Protein AF-G4NCL7-F1 (afdb_monomer_lite)

Secondary structure (DSSP, 8-state):
--HHHHHHHHHHHHS-HHHHHHHHHHTSSTT-HHHHHHHHHHHHHHHHHHHHHHHHHHHHHHHHHHHHH-HHHHHHHHHHHHHHHHHHHHHHHHHHHHHHHHHHHHHHHHHHHHHHHHHHHHH-HHHHHHHHHHHHHHHHHHHHHHHHHHHHHHHHHHHHHHHHHHHHHHHHHHHHT-

Foldseek 3Di:
DCVVVVVVVVVVVVDDPVVVCVCVVQVPPPDDVVVVVVVVVVVVVVVVCVVCVVVVVVVVVVLVVCCVVPVVVSVVVVVVVVVVVVVVVVVVVVVVVVVVVVVVVVVVVVVVVVVLVVVCVPPNDPVSVVVCVVVVVVVVVVVVVVVVVVVVVVVVVVVVVVVVVVVVVVVVVVVVVD

Organism: Pyricularia oryzae (strain 70-15 / ATCC MYA-4617 / FGSC 8958) (NCBI:txid242507)

Sequence (178 aa):
MDSGDDILDYLASLLPADYRNFILRHILQSNTPVQIAKRKFVYHARRTFDVMYPFVQPLVSRFLGALYDSPDVVVIIFTLTVLYLAFQVLNWMRRVVMFWTRMVVRATILAFIVSLLSMAYQRGLEQSMRDVFVVGGKLSGYVAWAKDIWLREYGNYQAAAANGEAQRGAYANARSHR

pLDDT: mean 72.87, std 13.01, range [46.28, 96.25]

Structure (mmCIF, N/CA/C/O backbone):
data_AF-G4NCL7-F1
#
_entry.id   AF-G4NCL7-F1
#
loop_
_atom_site.group_PDB
_atom_site.id
_atom_site.type_symbol
_atom_site.label_atom_id
_atom_site.label_alt_id
_atom_site.label_comp_id
_atom_site.label_asym_id
_atom_site.label_entity_id
_atom_site.label_seq_id
_atom_site.pdbx_PDB_ins_code
_atom_site.Cartn_x
_atom_site.Cartn_y
_atom_site.Cartn_z
_atom_site.occupancy
_atom_site.B_iso_or_equiv
_atom_site.auth_seq_id
_atom_site.auth_comp_id
_atom_site.auth_asym_id
_atom_site.auth_atom_id
_atom_site.pdbx_PDB_model_num
ATOM 1 N N . MET A 1 1 ? -11.638 -35.510 -19.980 1.00 46.28 1 MET A N 1
ATOM 2 C CA . MET A 1 1 ? -10.871 -34.798 -18.937 1.00 46.28 1 MET A CA 1
ATOM 3 C C . MET A 1 1 ? -11.790 -33.709 -18.440 1.00 46.28 1 MET A C 1
ATOM 5 O O . MET A 1 1 ? -11.967 -32.706 -19.115 1.00 46.28 1 MET A O 1
ATOM 9 N N . ASP A 1 2 ? -12.476 -34.049 -17.357 1.00 54.31 2 ASP A N 1
ATOM 10 C CA . ASP A 1 2 ? -13.805 -33.584 -16.945 1.00 54.31 2 ASP A CA 1
ATOM 11 C C . ASP A 1 2 ? -13.717 -32.753 -15.653 1.00 54.31 2 ASP A C 1
ATOM 13 O O . ASP A 1 2 ? -14.565 -32.775 -14.778 1.00 54.31 2 ASP A O 1
ATOM 17 N N . SER A 1 3 ? -12.600 -32.046 -15.474 1.00 58.47 3 SER A N 1
ATOM 18 C CA . SER A 1 3 ? -12.269 -31.440 -14.181 1.00 58.47 3 SER A CA 1
ATOM 19 C C . SER A 1 3 ? -13.107 -30.201 -13.857 1.00 58.47 3 SER A C 1
ATOM 21 O O . SER A 1 3 ? -13.059 -29.720 -12.733 1.00 58.47 3 SER A O 1
ATOM 23 N N . GLY A 1 4 ? -13.829 -29.644 -14.834 1.00 57.34 4 GLY A N 1
ATOM 24 C CA . GLY A 1 4 ? -14.716 -28.499 -14.623 1.00 57.34 4 GLY A CA 1
ATOM 25 C C . GLY A 1 4 ? -16.042 -28.904 -13.986 1.00 57.34 4 GLY A C 1
ATOM 26 O O . GLY A 1 4 ? -16.489 -28.236 -13.056 1.00 57.34 4 GLY A O 1
ATOM 27 N N . ASP A 1 5 ? -16.616 -30.013 -14.444 1.00 65.06 5 ASP A N 1
ATOM 28 C CA . ASP A 1 5 ? -17.938 -30.476 -14.027 1.00 65.06 5 ASP A CA 1
ATOM 29 C C . ASP A 1 5 ? -17.858 -31.167 -12.655 1.00 65.06 5 ASP A C 1
ATOM 31 O O . ASP A 1 5 ? -18.676 -30.883 -11.779 1.00 65.06 5 ASP A O 1
ATOM 35 N N . ASP A 1 6 ? -16.767 -31.899 -12.390 1.00 67.31 6 ASP A N 1
ATOM 36 C CA . ASP A 1 6 ? -16.464 -32.478 -11.074 1.00 67.31 6 ASP A CA 1
ATOM 37 C C . ASP A 1 6 ? -16.403 -31.409 -9.965 1.00 67.31 6 ASP A C 1
ATOM 39 O O . ASP A 1 6 ? -16.982 -31.562 -8.889 1.00 67.31 6 ASP A O 1
ATOM 43 N N . ILE A 1 7 ? -15.719 -30.281 -10.212 1.00 61.81 7 ILE A N 1
ATOM 44 C CA . ILE A 1 7 ? -15.589 -29.191 -9.226 1.00 61.81 7 ILE A CA 1
ATOM 45 C C . ILE A 1 7 ? -16.949 -28.537 -8.964 1.00 61.81 7 ILE A C 1
ATOM 47 O O . ILE A 1 7 ? -17.236 -28.146 -7.831 1.00 61.81 7 ILE A O 1
ATOM 51 N N . LEU A 1 8 ? -17.793 -28.420 -9.989 1.00 59.72 8 LEU A N 1
ATOM 52 C CA . LEU A 1 8 ? -19.139 -27.874 -9.852 1.00 59.72 8 LEU A CA 1
ATOM 53 C C . LEU A 1 8 ? -20.039 -28.804 -9.032 1.00 59.72 8 LEU A C 1
ATOM 55 O O . LEU A 1 8 ? -20.784 -28.299 -8.192 1.00 59.72 8 LEU A O 1
ATOM 59 N N . ASP A 1 9 ? -19.904 -30.121 -9.186 1.00 69.62 9 ASP A N 1
ATOM 60 C CA . ASP A 1 9 ? -20.633 -31.116 -8.393 1.00 69.62 9 ASP A CA 1
ATOM 61 C C . ASP A 1 9 ? -20.168 -31.161 -6.927 1.00 69.62 9 ASP A C 1
ATOM 63 O O . ASP A 1 9 ? -21.001 -31.186 -6.015 1.00 69.62 9 ASP A O 1
ATOM 67 N N . TYR A 1 10 ? -18.862 -31.049 -6.659 1.00 69.81 10 TYR A N 1
ATOM 68 C CA . TYR A 1 10 ? -18.339 -30.936 -5.288 1.00 69.81 10 TYR A CA 1
ATOM 69 C C . TYR A 1 10 ? -18.759 -29.629 -4.601 1.00 69.81 10 TYR A C 1
ATOM 71 O O . TYR A 1 10 ? -19.112 -29.613 -3.418 1.00 69.81 10 TYR A O 1
ATOM 79 N N . LEU A 1 11 ? -18.761 -28.512 -5.331 1.00 59.72 11 LEU A N 1
ATOM 80 C CA . LEU A 1 11 ? -19.270 -27.240 -4.814 1.00 59.72 11 LEU A CA 1
ATOM 81 C C . LEU A 1 11 ? -20.790 -27.299 -4.605 1.00 59.72 11 LEU A C 1
ATOM 83 O O . LEU A 1 11 ? -21.297 -26.749 -3.625 1.00 59.72 11 LEU A O 1
ATOM 87 N N . ALA A 1 12 ? -21.517 -28.010 -5.469 1.00 59.31 12 ALA A N 1
ATOM 88 C CA . ALA A 1 12 ? -22.951 -28.228 -5.335 1.00 59.31 12 ALA A CA 1
ATOM 89 C C . ALA A 1 12 ? -23.303 -29.120 -4.138 1.00 59.31 12 ALA A C 1
ATOM 91 O O . ALA A 1 12 ? -24.354 -28.900 -3.531 1.00 59.31 12 ALA A O 1
ATOM 92 N N . SER A 1 13 ? -22.447 -30.078 -3.762 1.00 65.19 13 SER A N 1
ATOM 93 C CA . SER A 1 13 ? -22.648 -30.931 -2.583 1.00 65.19 13 SER A CA 1
ATOM 94 C C . SER A 1 13 ? -22.314 -30.224 -1.265 1.00 65.19 13 SER A C 1
ATOM 96 O O . SER A 1 13 ? -22.890 -30.559 -0.232 1.00 65.19 13 SER A O 1
ATOM 98 N N . LEU A 1 14 ? -21.406 -29.242 -1.293 1.00 63.75 14 LEU A N 1
ATOM 99 C CA . LEU A 1 14 ? -20.993 -28.450 -0.126 1.00 63.75 14 LEU A CA 1
ATOM 100 C C . LEU A 1 14 ? -21.938 -27.282 0.200 1.00 63.75 14 LEU A C 1
ATOM 102 O O . LEU A 1 14 ? -21.876 -26.742 1.305 1.00 63.75 14 LEU A O 1
ATOM 106 N N . LEU A 1 15 ? -22.819 -26.885 -0.726 1.00 59.19 15 LEU A N 1
ATOM 107 C CA . LEU A 1 15 ? -23.794 -25.818 -0.494 1.00 59.19 15 LEU A CA 1
ATOM 108 C C . LEU A 1 15 ? -25.124 -26.360 0.079 1.00 59.19 15 LEU A C 1
ATOM 110 O O . LEU A 1 15 ? -25.765 -27.204 -0.557 1.00 59.19 15 LEU A O 1
ATOM 114 N N . PRO A 1 16 ? -25.606 -25.838 1.228 1.00 62.09 16 PRO A N 1
ATOM 115 C CA . PRO A 1 16 ? -26.917 -26.183 1.779 1.00 62.09 16 PRO A CA 1
ATOM 116 C C . PRO A 1 16 ? -28.047 -25.901 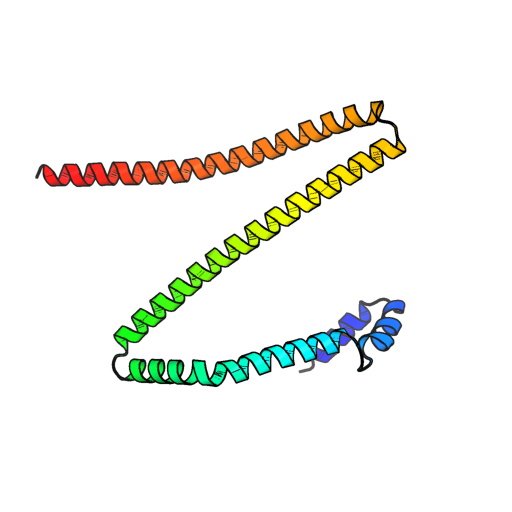0.778 1.00 62.09 16 PRO A C 1
ATOM 118 O O . PRO A 1 16 ? -28.004 -24.918 0.031 1.00 62.09 16 PRO A O 1
ATOM 121 N N . ALA A 1 17 ? -29.071 -26.762 0.765 1.00 56.97 17 ALA A N 1
ATOM 122 C CA . ALA A 1 17 ? -30.135 -26.762 -0.245 1.00 56.97 17 ALA A CA 1
ATOM 123 C C . ALA A 1 17 ? -30.865 -25.411 -0.397 1.00 56.97 17 ALA A C 1
ATOM 125 O O . ALA A 1 17 ? -31.304 -25.080 -1.500 1.00 56.97 17 ALA A O 1
ATOM 126 N N . ASP A 1 18 ? -30.911 -24.607 0.666 1.00 57.53 18 ASP A N 1
ATOM 127 C CA . ASP A 1 18 ? -31.562 -23.294 0.688 1.00 57.53 18 ASP A CA 1
ATOM 128 C C . ASP A 1 18 ? -30.834 -22.240 -0.167 1.00 57.53 18 ASP A C 1
ATOM 130 O O . ASP A 1 18 ? -31.469 -21.375 -0.776 1.00 57.53 18 ASP A O 1
ATOM 134 N N . TYR A 1 19 ? -29.509 -22.347 -0.321 1.00 53.72 19 TYR A N 1
ATOM 135 C CA . TYR A 1 19 ? -28.714 -21.413 -1.129 1.00 53.72 19 TYR A CA 1
ATOM 136 C C . TYR A 1 19 ? -28.696 -21.773 -2.621 1.00 53.72 19 TYR A C 1
ATOM 138 O O . TYR A 1 19 ? -28.500 -20.889 -3.460 1.00 53.72 19 TYR A O 1
ATOM 146 N N . ARG A 1 20 ? -28.966 -23.039 -2.984 1.00 55.22 20 ARG A N 1
ATOM 147 C CA . ARG A 1 20 ? -29.022 -23.492 -4.389 1.00 55.22 20 ARG A CA 1
ATOM 148 C C . ARG A 1 20 ? -30.105 -22.760 -5.181 1.00 55.22 2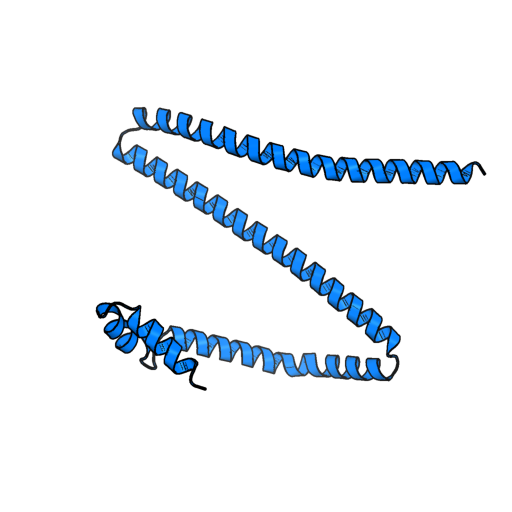0 ARG A C 1
ATOM 150 O O . ARG A 1 20 ? -29.834 -22.260 -6.269 1.00 55.22 20 ARG A O 1
ATOM 157 N N . ASN A 1 21 ? -31.304 -22.616 -4.619 1.00 55.66 21 ASN A N 1
ATOM 158 C CA . ASN A 1 21 ? -32.411 -21.938 -5.300 1.00 55.66 21 ASN A CA 1
ATOM 159 C C . ASN A 1 21 ? -32.209 -20.4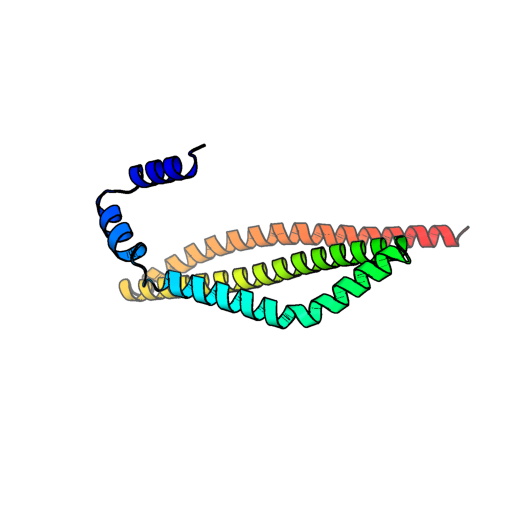24 -5.425 1.00 55.66 21 ASN A C 1
ATOM 161 O O . ASN A 1 21 ? -32.661 -19.832 -6.402 1.00 55.66 21 ASN A O 1
ATOM 165 N N . PHE A 1 22 ? -31.515 -19.792 -4.478 1.00 60.41 22 PHE A N 1
ATOM 166 C CA . PHE A 1 22 ? -31.248 -18.357 -4.531 1.00 60.41 22 PHE A CA 1
ATOM 167 C C . PHE A 1 22 ? -30.140 -18.033 -5.544 1.00 60.41 22 PHE A C 1
ATOM 169 O O . PHE A 1 22 ? -30.294 -17.143 -6.375 1.00 60.41 22 PHE A O 1
ATOM 176 N N . ILE A 1 23 ? -29.058 -18.814 -5.557 1.00 58.59 23 ILE A N 1
ATOM 177 C CA . ILE A 1 23 ? -27.923 -18.620 -6.468 1.00 58.59 23 ILE A CA 1
ATOM 178 C C . ILE A 1 23 ? -28.310 -18.972 -7.912 1.00 58.59 23 ILE A C 1
ATOM 180 O O . ILE A 1 23 ? -28.091 -18.171 -8.820 1.00 58.59 23 ILE A O 1
ATOM 184 N N . LEU A 1 24 ? -28.972 -20.109 -8.143 1.00 59.72 24 LEU A N 1
ATOM 185 C CA . LEU A 1 24 ? -29.390 -20.509 -9.493 1.00 59.72 24 LEU A CA 1
ATOM 186 C C . LEU A 1 24 ? -30.453 -19.569 -10.080 1.00 59.72 24 LEU A C 1
ATOM 188 O O . LEU A 1 24 ? -30.450 -19.309 -11.281 1.00 59.72 24 LEU A O 1
ATOM 192 N N . ARG A 1 25 ? -31.343 -19.016 -9.247 1.00 56.00 25 ARG A N 1
ATOM 193 C CA . ARG A 1 25 ? -32.452 -18.175 -9.719 1.00 56.00 25 ARG A CA 1
ATOM 194 C C . ARG A 1 25 ? -32.088 -16.687 -9.820 1.00 56.00 25 ARG A C 1
ATOM 196 O O . ARG A 1 25 ? -32.581 -16.035 -10.731 1.00 56.00 25 ARG A O 1
ATOM 203 N N . HIS A 1 26 ? -31.221 -16.157 -8.946 1.00 56.19 26 HIS A N 1
ATOM 204 C CA . HIS A 1 26 ? -30.829 -14.734 -8.949 1.00 56.19 26 HIS A CA 1
ATOM 205 C C . HIS A 1 26 ? -29.426 -14.444 -9.505 1.00 56.19 26 HIS A C 1
ATOM 207 O O . HIS A 1 26 ? -29.203 -13.344 -10.006 1.00 56.19 26 HIS A O 1
ATOM 213 N N . ILE A 1 27 ? -28.471 -15.381 -9.444 1.00 52.91 27 ILE A N 1
ATOM 214 C CA . ILE A 1 27 ? -27.075 -15.130 -9.865 1.00 52.91 27 ILE A CA 1
ATOM 215 C C . ILE A 1 27 ? -26.827 -15.569 -11.319 1.00 52.91 27 ILE A C 1
ATOM 217 O O . ILE A 1 27 ? -25.976 -14.992 -11.997 1.00 52.91 27 ILE A O 1
ATOM 221 N N . LEU A 1 28 ? -27.615 -16.516 -11.840 1.00 54.59 28 LEU A N 1
ATOM 222 C CA . LEU A 1 28 ? -27.482 -17.039 -13.210 1.00 54.59 28 LEU A CA 1
ATOM 223 C C . LEU A 1 28 ? -28.445 -16.426 -14.242 1.00 54.59 28 LEU A C 1
ATOM 225 O O . LEU A 1 28 ? -28.305 -16.702 -15.432 1.00 54.59 28 LEU A O 1
ATOM 229 N N . GLN A 1 29 ? -29.368 -15.542 -13.846 1.00 49.69 29 GLN A N 1
ATOM 230 C CA . GLN A 1 29 ? -30.147 -14.764 -14.815 1.00 49.69 29 GLN A CA 1
ATOM 231 C C . GLN A 1 29 ? -29.288 -13.659 -15.451 1.00 49.69 29 GLN A C 1
ATOM 233 O O . GLN A 1 29 ? -28.611 -12.885 -14.772 1.00 49.69 29 GLN A O 1
ATOM 238 N N . SER A 1 30 ? -29.352 -13.583 -16.780 1.00 48.69 30 SER A N 1
ATOM 239 C CA . SER A 1 30 ? -28.541 -12.803 -17.731 1.00 48.69 30 SER A CA 1
ATOM 240 C C . SER A 1 30 ? -28.541 -11.270 -17.577 1.00 48.69 30 SER A C 1
ATOM 242 O O . SER A 1 30 ? -27.977 -10.581 -18.431 1.00 48.69 30 SER A O 1
ATOM 244 N N . ASN A 1 31 ? -29.128 -10.728 -16.505 1.00 49.34 31 ASN A N 1
ATOM 245 C CA . ASN A 1 31 ? -29.293 -9.290 -16.266 1.00 49.34 31 ASN A CA 1
ATOM 246 C C . ASN A 1 31 ? -28.758 -8.824 -14.894 1.00 49.34 31 ASN A C 1
ATOM 248 O O . ASN A 1 31 ? -29.203 -7.825 -14.334 1.00 49.34 31 ASN A O 1
ATOM 252 N N . THR A 1 32 ? -27.800 -9.558 -14.324 1.00 46.28 32 THR A N 1
ATOM 253 C CA . THR A 1 32 ? -27.212 -9.268 -13.008 1.00 46.28 32 THR A CA 1
ATOM 254 C C . THR A 1 32 ? -26.208 -8.095 -13.062 1.00 46.28 32 THR A C 1
ATOM 256 O O . THR A 1 32 ? -25.345 -8.059 -13.948 1.00 46.28 32 THR A O 1
ATOM 259 N N . PRO A 1 33 ? -26.205 -7.175 -12.073 1.00 54.03 33 PRO A N 1
ATOM 260 C CA . PRO A 1 33 ? -25.264 -6.046 -11.985 1.00 54.03 33 PRO A CA 1
ATOM 261 C C . PRO A 1 33 ? -23.786 -6.464 -11.946 1.00 54.03 33 PRO A C 1
ATOM 263 O O . PRO A 1 33 ? -22.924 -5.718 -12.406 1.00 54.03 33 PRO A O 1
ATOM 266 N N . VAL A 1 34 ? -23.484 -7.684 -11.488 1.00 51.75 34 VAL A N 1
ATOM 267 C CA . VAL A 1 34 ? -22.127 -8.257 -11.497 1.00 51.75 34 VAL A CA 1
ATOM 268 C C . VAL A 1 34 ? -21.662 -8.587 -12.923 1.00 51.75 34 VAL A C 1
ATOM 270 O O . VAL A 1 34 ? -20.511 -8.326 -13.276 1.00 51.75 34 VAL A O 1
ATOM 273 N N . GLN A 1 35 ? -22.555 -9.078 -13.794 1.00 55.75 35 GLN A N 1
ATOM 274 C CA . GLN A 1 35 ? -22.234 -9.269 -15.213 1.00 55.75 35 GLN A CA 1
ATOM 275 C C . GLN A 1 35 ? -22.106 -7.931 -15.945 1.00 55.75 35 GLN A C 1
ATOM 277 O O . GLN A 1 35 ? -21.232 -7.795 -16.797 1.00 55.75 35 GLN A O 1
ATOM 282 N N . ILE A 1 36 ? -22.917 -6.926 -15.595 1.00 58.16 36 ILE A N 1
ATOM 283 C CA . ILE A 1 36 ? -22.785 -5.562 -16.130 1.00 58.16 36 ILE A CA 1
ATOM 284 C C . ILE A 1 36 ? -21.446 -4.951 -15.700 1.00 58.16 36 ILE A C 1
ATOM 286 O O . ILE A 1 36 ? -20.765 -4.357 -16.530 1.00 58.16 36 ILE A O 1
ATOM 290 N N . ALA A 1 37 ? -21.019 -5.144 -14.449 1.00 57.84 37 ALA A N 1
ATOM 291 C CA . ALA A 1 37 ? -19.708 -4.712 -13.969 1.00 57.84 37 ALA A CA 1
ATOM 292 C C . ALA A 1 37 ? -18.570 -5.417 -14.721 1.00 57.84 37 ALA A C 1
ATOM 294 O O . ALA A 1 37 ? -17.672 -4.746 -15.219 1.00 57.84 37 ALA A O 1
ATOM 295 N N . LYS A 1 38 ? -18.646 -6.743 -14.908 1.00 56.47 38 LYS A N 1
ATOM 296 C CA . LYS A 1 38 ? -17.661 -7.507 -15.693 1.00 56.47 38 LYS A CA 1
ATOM 297 C C . LYS A 1 38 ? -17.620 -7.051 -17.155 1.00 56.47 38 LYS A C 1
ATOM 299 O O . LYS A 1 38 ? -16.540 -6.822 -17.688 1.00 56.47 38 LYS A O 1
ATOM 304 N N . ARG A 1 39 ? -18.776 -6.868 -17.801 1.00 57.47 39 ARG A N 1
ATOM 305 C CA . ARG A 1 39 ? -18.870 -6.396 -19.195 1.00 57.47 39 ARG A CA 1
ATOM 306 C C . ARG A 1 39 ? -18.358 -4.964 -19.340 1.00 57.47 39 ARG A C 1
ATOM 308 O O . ARG A 1 39 ? -17.611 -4.701 -20.274 1.00 57.47 39 ARG A O 1
ATOM 315 N N . LYS A 1 40 ? -18.676 -4.064 -18.403 1.00 59.94 40 LYS A N 1
ATOM 316 C CA . LYS A 1 40 ? -18.137 -2.695 -18.373 1.00 59.94 40 LYS A CA 1
ATOM 317 C C . LYS A 1 40 ? -16.629 -2.696 -18.149 1.00 59.94 40 LYS A C 1
ATOM 319 O O . LYS A 1 40 ? -15.925 -1.990 -18.856 1.00 59.94 40 LYS A O 1
ATOM 324 N N . PHE A 1 41 ? -16.119 -3.520 -17.238 1.00 59.31 41 PHE A N 1
ATOM 325 C CA . PHE A 1 41 ? -14.686 -3.626 -16.976 1.00 59.31 41 PHE A CA 1
ATOM 326 C C . PHE A 1 41 ? -13.925 -4.167 -18.192 1.00 59.31 41 PHE A C 1
ATOM 328 O O . PHE A 1 41 ? -12.919 -3.593 -18.589 1.00 59.31 41 PHE A O 1
ATOM 335 N N . VAL A 1 42 ? -14.443 -5.212 -18.848 1.00 61.84 42 VAL A N 1
ATOM 336 C CA . VAL A 1 42 ? -13.854 -5.767 -20.079 1.00 61.84 42 VAL A CA 1
ATOM 337 C C . VAL A 1 42 ? -13.953 -4.778 -21.243 1.00 61.84 42 VAL A C 1
ATOM 339 O O . VAL A 1 42 ? -13.007 -4.660 -22.016 1.00 61.84 42 VAL A O 1
ATOM 342 N N . TYR A 1 43 ? -15.055 -4.035 -21.359 1.00 60.12 43 TYR A N 1
ATOM 343 C CA . TYR A 1 43 ? -15.222 -3.007 -22.387 1.00 60.12 43 TYR A CA 1
ATOM 344 C C . TYR A 1 43 ? -14.275 -1.820 -22.173 1.00 60.12 43 TYR A C 1
ATOM 346 O O . TYR A 1 43 ? -13.635 -1.376 -23.121 1.00 60.12 43 TYR A O 1
ATOM 354 N N . HIS A 1 44 ? -14.123 -1.343 -20.935 1.00 60.03 44 HIS A N 1
ATOM 355 C CA . HIS A 1 44 ? -13.163 -0.291 -20.605 1.00 60.03 44 HIS A CA 1
ATOM 356 C C . HIS A 1 44 ? -11.723 -0.768 -20.790 1.00 60.03 44 HIS A C 1
ATOM 358 O O . HIS A 1 44 ? -10.945 -0.060 -21.415 1.00 60.03 44 HIS A O 1
ATOM 364 N N . ALA A 1 45 ? -11.389 -1.984 -20.353 1.00 61.66 45 ALA A N 1
ATOM 365 C CA . ALA A 1 45 ? -10.066 -2.560 -20.561 1.00 61.66 45 ALA A CA 1
ATOM 366 C C . ALA A 1 45 ? -9.729 -2.681 -22.054 1.00 61.66 45 ALA A C 1
ATOM 368 O O . ALA A 1 45 ? -8.665 -2.232 -22.468 1.00 61.66 45 ALA A O 1
ATOM 369 N N . ARG A 1 46 ? -10.649 -3.207 -22.879 1.00 61.19 46 ARG A N 1
ATOM 370 C CA . ARG A 1 46 ? -10.458 -3.310 -24.336 1.00 61.19 46 ARG A CA 1
ATOM 371 C C . ARG A 1 46 ? -10.363 -1.946 -25.009 1.00 61.19 46 ARG A C 1
ATOM 373 O O . ARG A 1 46 ? -9.489 -1.755 -25.838 1.00 61.19 46 ARG A O 1
ATOM 380 N N . ARG A 1 47 ? -11.200 -0.982 -24.621 1.00 62.28 47 ARG A N 1
ATOM 381 C CA . ARG A 1 47 ? -11.187 0.366 -25.204 1.00 62.28 47 ARG A CA 1
ATOM 382 C C . ARG A 1 47 ? -9.930 1.150 -24.831 1.00 62.28 47 ARG A C 1
ATOM 384 O O . ARG A 1 47 ? -9.398 1.862 -25.671 1.00 62.28 47 ARG A O 1
ATOM 391 N N . THR A 1 48 ? -9.425 1.009 -23.607 1.00 63.06 48 THR A N 1
ATOM 392 C CA . THR A 1 48 ? -8.124 1.574 -23.221 1.00 63.06 48 THR A CA 1
ATOM 393 C C . THR A 1 48 ? -6.992 0.905 -23.995 1.00 63.06 48 THR A C 1
ATOM 395 O O . THR A 1 48 ? -6.072 1.595 -24.424 1.00 63.06 48 THR A O 1
ATOM 398 N N . PHE A 1 49 ? -7.083 -0.407 -24.228 1.00 61.09 49 PHE A N 1
ATOM 399 C CA . PHE A 1 49 ? -6.094 -1.146 -25.008 1.00 61.09 49 PHE A CA 1
ATOM 400 C C . PHE A 1 49 ? -6.081 -0.722 -26.484 1.00 61.09 49 PHE A C 1
ATOM 402 O O . PHE A 1 49 ? -5.012 -0.417 -26.997 1.00 61.09 49 PHE A O 1
ATOM 409 N N . ASP A 1 50 ? -7.243 -0.600 -27.132 1.00 64.19 50 ASP A N 1
ATOM 410 C CA . ASP A 1 50 ? -7.360 -0.130 -28.524 1.00 64.19 50 ASP A CA 1
ATOM 411 C C . ASP A 1 50 ? -6.889 1.320 -28.691 1.00 64.19 50 ASP A C 1
ATOM 413 O O . ASP A 1 50 ? -6.259 1.661 -29.688 1.00 64.19 50 ASP A O 1
ATOM 417 N N . VAL A 1 51 ? -7.148 2.182 -27.702 1.00 68.88 51 VAL A N 1
ATOM 418 C CA . VAL A 1 51 ? -6.676 3.576 -27.723 1.00 68.88 51 VAL A CA 1
ATOM 419 C C . VAL A 1 51 ? -5.167 3.666 -27.480 1.00 68.88 51 VAL A C 1
ATOM 421 O O . VAL A 1 51 ? -4.516 4.535 -28.050 1.00 68.88 51 VAL A O 1
ATOM 424 N N . MET A 1 52 ? -4.590 2.778 -26.664 1.00 64.94 52 MET A N 1
ATOM 425 C CA . MET A 1 52 ? -3.143 2.740 -26.414 1.00 64.94 52 MET A CA 1
ATOM 426 C C . MET A 1 52 ? -2.357 2.025 -27.515 1.00 64.94 52 MET A C 1
ATOM 428 O O . MET A 1 52 ? -1.191 2.353 -27.727 1.00 64.94 52 MET A O 1
ATOM 432 N N . TYR A 1 53 ? -2.975 1.088 -28.235 1.00 67.69 53 TYR A N 1
ATOM 433 C CA . TYR A 1 53 ? -2.340 0.300 -29.290 1.00 67.69 53 TYR A CA 1
ATOM 434 C C . TYR A 1 53 ? -1.531 1.137 -30.305 1.00 67.69 53 TYR A C 1
ATOM 436 O O . TYR A 1 53 ? -0.346 0.839 -30.478 1.00 67.69 53 TYR A O 1
ATOM 444 N N . PRO A 1 54 ? -2.064 2.226 -30.906 1.00 75.50 54 PRO A N 1
ATOM 445 C CA . PRO A 1 54 ? -1.300 3.039 -31.859 1.00 75.50 54 PRO A CA 1
ATOM 446 C C . PRO A 1 54 ? -0.107 3.782 -31.238 1.00 75.50 54 PRO A C 1
ATOM 448 O O . PRO A 1 54 ? 0.820 4.148 -31.955 1.00 75.50 54 PRO A O 1
ATOM 451 N N . PHE A 1 55 ? -0.085 3.991 -29.919 1.00 71.38 55 PHE A N 1
ATOM 452 C CA . PHE A 1 55 ? 1.039 4.633 -29.227 1.00 71.38 55 PHE A CA 1
ATOM 453 C C . PHE A 1 55 ? 2.120 3.631 -28.807 1.00 71.38 55 PHE A C 1
ATOM 455 O O . PHE A 1 55 ? 3.300 3.974 -28.764 1.00 71.38 55 PHE A O 1
ATOM 462 N N . VAL A 1 56 ? 1.733 2.386 -28.518 1.00 72.88 56 VAL A N 1
ATOM 463 C CA . VAL A 1 56 ? 2.659 1.328 -28.085 1.00 72.88 56 VAL A CA 1
ATOM 464 C C . VAL A 1 56 ? 3.314 0.635 -29.286 1.00 72.88 56 VAL A C 1
ATOM 466 O O . VAL A 1 56 ? 4.500 0.313 -29.227 1.00 72.88 56 VAL A O 1
ATOM 469 N N . GLN A 1 57 ? 2.590 0.467 -30.398 1.00 77.56 57 GLN A N 1
ATOM 470 C CA . GLN A 1 57 ? 3.095 -0.164 -31.623 1.00 77.56 57 GLN A CA 1
ATOM 471 C C . GLN A 1 57 ? 4.427 0.430 -32.138 1.00 77.56 57 GLN A C 1
ATOM 473 O O . GLN A 1 57 ? 5.364 -0.349 -32.330 1.00 77.56 57 GLN A O 1
ATOM 478 N N . PRO A 1 58 ? 4.579 1.759 -32.337 1.00 76.81 58 PRO A N 1
ATOM 479 C CA . PRO A 1 58 ? 5.820 2.327 -32.865 1.00 76.81 58 PRO A CA 1
ATOM 480 C C . PRO A 1 58 ? 6.999 2.179 -31.898 1.00 76.81 58 PRO A C 1
ATOM 482 O O . PRO A 1 58 ? 8.143 2.040 -32.336 1.00 76.81 58 PRO A O 1
ATOM 485 N N . LEU A 1 59 ? 6.739 2.177 -30.585 1.00 73.44 59 LEU A N 1
ATOM 486 C CA . LEU A 1 59 ? 7.764 1.885 -29.585 1.00 73.44 59 LEU A CA 1
ATOM 487 C C . LEU A 1 59 ? 8.247 0.445 -29.740 1.00 73.44 59 LEU A C 1
ATOM 489 O O . LEU A 1 59 ? 9.446 0.224 -29.872 1.00 73.44 59 LEU A O 1
ATOM 493 N N . VAL A 1 60 ? 7.326 -0.519 -29.784 1.00 76.69 60 VAL A N 1
ATOM 494 C CA . VAL A 1 60 ? 7.662 -1.945 -29.907 1.00 76.69 60 VAL A CA 1
ATOM 495 C C . VAL A 1 60 ? 8.441 -2.222 -31.192 1.00 76.69 60 VAL A C 1
ATOM 497 O O . VAL A 1 60 ? 9.459 -2.908 -31.142 1.00 76.69 60 VAL A O 1
ATOM 500 N N . SER A 1 61 ? 8.046 -1.638 -32.327 1.00 76.12 61 SER A N 1
ATOM 501 C CA . SER A 1 61 ? 8.792 -1.796 -33.581 1.00 76.12 61 SER A CA 1
ATOM 502 C C . SER A 1 61 ? 10.192 -1.179 -33.527 1.00 76.12 61 SER A C 1
ATOM 504 O O . SER A 1 61 ? 11.123 -1.741 -34.096 1.00 76.12 61 SER A O 1
ATOM 506 N N . ARG A 1 62 ? 10.375 -0.055 -32.815 1.00 75.00 62 ARG A N 1
ATOM 507 C CA . ARG A 1 62 ? 11.702 0.554 -32.608 1.00 75.00 62 ARG A CA 1
ATOM 508 C C . ARG A 1 62 ? 12.576 -0.275 -31.673 1.00 75.00 62 ARG A C 1
ATOM 510 O O . ARG A 1 62 ? 13.762 -0.419 -31.944 1.00 75.00 62 ARG A O 1
ATOM 517 N N . PHE A 1 63 ? 11.997 -0.849 -30.620 1.00 71.44 63 PHE A N 1
ATOM 518 C CA . PHE A 1 63 ? 12.696 -1.781 -29.735 1.00 71.44 63 PHE A CA 1
ATOM 519 C C . PHE A 1 63 ? 13.144 -3.035 -30.485 1.00 71.44 63 PHE A C 1
ATOM 521 O O . PHE A 1 63 ? 14.295 -3.435 -30.349 1.00 71.44 63 PHE A O 1
ATOM 528 N N . LEU A 1 64 ? 12.271 -3.617 -31.312 1.00 75.44 64 LEU A N 1
ATOM 529 C CA . LEU A 1 64 ? 12.610 -4.770 -32.147 1.00 75.44 64 LEU A CA 1
ATOM 530 C C . LEU A 1 64 ? 13.700 -4.423 -33.167 1.00 75.44 64 LEU A C 1
ATOM 532 O O . LEU A 1 64 ? 14.665 -5.166 -33.280 1.00 75.44 64 LEU A O 1
ATOM 536 N N . GLY A 1 65 ? 13.601 -3.279 -33.852 1.00 74.69 65 GLY A N 1
ATOM 537 C CA . GLY A 1 65 ? 14.639 -2.820 -34.782 1.00 74.69 65 GLY A CA 1
ATOM 538 C C . GLY A 1 65 ? 16.000 -2.614 -34.107 1.00 74.69 65 GLY A C 1
ATOM 539 O O . GLY A 1 65 ? 17.007 -3.112 -34.596 1.00 74.69 65 GLY A O 1
ATOM 540 N N . ALA A 1 66 ? 16.028 -1.963 -32.940 1.00 70.06 66 ALA A N 1
ATOM 541 C CA . ALA A 1 66 ? 17.256 -1.767 -32.170 1.00 70.06 66 ALA A CA 1
ATOM 542 C C . ALA A 1 66 ? 17.861 -3.091 -31.667 1.00 70.06 66 ALA A C 1
ATOM 544 O O . ALA A 1 66 ? 19.081 -3.213 -31.573 1.00 70.06 66 ALA A O 1
ATOM 545 N N . LEU A 1 67 ? 17.019 -4.086 -31.359 1.00 69.81 67 LEU A N 1
ATOM 546 C CA . LEU A 1 67 ? 17.449 -5.415 -30.916 1.00 69.81 67 LEU A CA 1
ATOM 547 C C . LEU A 1 67 ? 18.210 -6.161 -32.025 1.00 69.81 67 LEU A C 1
ATOM 549 O O . LEU A 1 67 ? 19.147 -6.894 -31.722 1.00 69.81 67 LEU A O 1
ATOM 553 N N . TYR A 1 68 ? 17.831 -5.954 -33.293 1.00 73.38 68 TYR A N 1
ATOM 554 C CA . TYR A 1 68 ? 18.524 -6.525 -34.453 1.00 73.38 68 TYR A CA 1
ATOM 555 C C . TYR A 1 68 ? 19.838 -5.806 -34.784 1.00 73.38 68 TYR A C 1
ATOM 557 O O . TYR A 1 68 ? 20.800 -6.465 -35.168 1.00 73.38 68 TYR A O 1
ATOM 565 N N . ASP A 1 69 ? 19.886 -4.481 -34.631 1.00 75.56 69 ASP A N 1
ATOM 566 C CA . ASP A 1 69 ? 21.031 -3.661 -35.054 1.00 75.56 69 ASP A CA 1
ATOM 567 C C . ASP A 1 69 ? 22.164 -3.624 -34.009 1.00 75.56 69 ASP A C 1
ATOM 569 O O . ASP A 1 69 ? 23.338 -3.455 -34.334 1.00 75.56 69 ASP A O 1
ATOM 573 N N . SER A 1 70 ? 21.841 -3.778 -32.720 1.00 72.94 70 SER A N 1
ATOM 574 C CA . SER A 1 70 ? 22.822 -3.808 -31.623 1.00 72.94 70 SER A CA 1
ATOM 575 C C . SER A 1 70 ? 22.297 -4.614 -30.425 1.00 72.94 70 SER A C 1
ATOM 577 O O . SER A 1 70 ? 21.835 -4.032 -29.436 1.00 72.94 70 SER A O 1
ATOM 579 N N . PRO A 1 71 ? 22.389 -5.958 -30.476 1.00 76.81 71 PRO A N 1
ATOM 580 C CA . PRO A 1 71 ? 21.793 -6.846 -29.476 1.00 76.81 71 PRO A CA 1
ATOM 581 C C . PRO A 1 71 ? 22.268 -6.571 -28.043 1.00 76.81 71 PRO A C 1
ATOM 583 O O . PRO A 1 71 ? 21.465 -6.576 -27.113 1.00 76.81 71 PRO A O 1
ATOM 586 N N . ASP A 1 72 ? 23.560 -6.286 -27.863 1.00 81.25 72 ASP A N 1
ATOM 587 C CA . ASP A 1 72 ? 24.182 -6.151 -26.540 1.00 81.25 72 ASP A CA 1
ATOM 588 C C . ASP A 1 72 ? 23.642 -4.937 -25.758 1.00 81.25 72 ASP A C 1
ATOM 590 O O . ASP A 1 72 ? 23.207 -5.039 -24.608 1.00 81.25 72 ASP A O 1
ATOM 594 N N . VAL A 1 73 ? 23.533 -3.784 -26.425 1.00 81.88 73 VAL A N 1
ATOM 595 C CA . VAL A 1 73 ? 23.012 -2.548 -25.818 1.00 81.88 73 VAL A CA 1
ATOM 596 C C . VAL A 1 73 ? 21.545 -2.709 -25.415 1.00 81.88 73 VAL A C 1
ATOM 598 O O . VAL A 1 73 ? 21.138 -2.257 -24.341 1.00 81.88 73 VAL A O 1
ATOM 601 N N . VAL A 1 74 ? 20.741 -3.384 -26.240 1.00 82.19 74 VAL A N 1
ATOM 602 C CA . VAL A 1 74 ? 19.320 -3.586 -25.939 1.00 82.19 74 VAL A CA 1
ATOM 603 C C . VAL A 1 74 ? 19.122 -4.566 -24.788 1.00 82.19 74 VAL A C 1
ATOM 605 O O . VAL A 1 74 ? 18.256 -4.322 -23.950 1.00 82.19 74 VAL A O 1
ATOM 608 N N . VAL A 1 75 ? 19.942 -5.615 -24.672 1.00 84.75 75 VAL A N 1
ATOM 609 C CA . VAL A 1 75 ? 19.903 -6.532 -23.521 1.00 84.75 75 VAL A CA 1
ATOM 610 C C . VAL A 1 75 ? 20.227 -5.796 -22.217 1.00 84.75 75 VAL A C 1
ATOM 612 O O . VAL A 1 75 ? 19.524 -5.986 -21.220 1.00 84.75 75 VAL A O 1
ATOM 615 N N . ILE A 1 76 ? 21.224 -4.904 -22.217 1.00 87.25 76 ILE A N 1
ATOM 616 C CA . ILE A 1 76 ? 21.570 -4.086 -21.043 1.00 87.25 76 ILE A CA 1
ATOM 617 C C . ILE A 1 76 ? 20.411 -3.153 -20.667 1.00 87.25 76 ILE A C 1
ATOM 619 O O . ILE A 1 76 ? 19.968 -3.151 -19.516 1.00 87.25 76 ILE A O 1
ATOM 623 N N . ILE A 1 77 ? 19.872 -2.394 -21.627 1.00 87.88 77 ILE A N 1
ATOM 624 C CA . ILE A 1 77 ? 18.749 -1.472 -21.386 1.00 87.88 77 ILE A CA 1
ATOM 625 C C . ILE A 1 77 ? 17.513 -2.234 -20.901 1.00 87.88 77 ILE A C 1
ATOM 627 O O . ILE A 1 77 ? 16.846 -1.798 -19.961 1.00 87.88 77 ILE A O 1
ATOM 631 N N . PHE A 1 78 ? 17.212 -3.383 -21.506 1.00 87.69 78 PHE A N 1
ATOM 632 C CA . PHE A 1 78 ? 16.089 -4.226 -21.114 1.00 87.69 78 PHE A CA 1
ATOM 633 C C . PHE A 1 78 ? 16.253 -4.734 -19.681 1.00 87.69 78 PHE A C 1
ATOM 635 O O . PHE A 1 78 ? 15.340 -4.592 -18.870 1.00 87.69 78 PHE A O 1
ATOM 642 N N . THR A 1 79 ? 17.438 -5.238 -19.333 1.00 91.19 79 THR A N 1
ATOM 643 C CA . THR A 1 79 ? 17.750 -5.709 -17.977 1.00 91.19 79 THR A CA 1
ATOM 644 C C . THR A 1 79 ? 17.596 -4.588 -16.948 1.00 91.19 79 THR A C 1
ATOM 646 O O . THR A 1 79 ? 16.934 -4.775 -15.926 1.00 91.19 79 THR A O 1
ATOM 649 N N . LEU A 1 80 ? 18.129 -3.395 -17.235 1.00 93.88 80 LEU A N 1
ATOM 650 C CA . LEU A 1 80 ? 17.964 -2.219 -16.375 1.00 93.88 80 LEU A CA 1
ATOM 651 C C . LEU A 1 80 ? 16.498 -1.803 -16.241 1.00 93.88 80 LEU A C 1
ATOM 653 O O . LEU A 1 80 ? 16.061 -1.435 -15.153 1.00 93.88 80 LEU A O 1
ATOM 657 N N . THR A 1 81 ? 15.724 -1.897 -17.320 1.00 93.88 81 THR A N 1
ATOM 658 C CA . THR A 1 81 ? 14.292 -1.580 -17.318 1.00 93.88 81 THR A CA 1
ATOM 659 C C . THR A 1 81 ? 13.511 -2.557 -16.446 1.00 93.88 81 THR A C 1
ATOM 661 O O . THR A 1 81 ? 12.690 -2.132 -15.635 1.00 93.88 81 THR A O 1
ATOM 664 N N . VAL A 1 82 ? 13.785 -3.859 -16.558 1.00 94.00 82 VAL A N 1
ATOM 665 C CA . VAL A 1 82 ? 13.161 -4.888 -15.712 1.00 94.00 82 VAL A CA 1
ATOM 666 C C . VAL A 1 82 ? 13.526 -4.673 -14.244 1.00 94.00 82 VAL A C 1
ATOM 668 O O . VAL A 1 82 ? 12.650 -4.718 -13.382 1.00 94.00 82 VAL A O 1
ATOM 671 N N . LEU A 1 83 ? 14.793 -4.372 -13.950 1.00 94.56 83 LEU A N 1
ATOM 672 C CA . LEU A 1 83 ? 15.241 -4.081 -12.590 1.00 94.56 83 LEU A CA 1
ATOM 673 C C . LEU A 1 83 ? 14.578 -2.815 -12.025 1.00 94.56 83 LEU A C 1
ATOM 675 O O . LEU A 1 83 ? 14.106 -2.808 -10.888 1.00 94.56 83 LEU A O 1
ATOM 679 N N . TYR A 1 84 ? 14.485 -1.756 -12.829 1.00 96.19 84 TYR A N 1
ATOM 680 C CA . TYR A 1 84 ? 13.773 -0.533 -12.470 1.00 96.19 84 TYR A CA 1
ATOM 681 C C . TYR A 1 84 ? 12.291 -0.805 -12.191 1.00 96.19 84 TYR A C 1
ATOM 683 O O . TYR A 1 84 ? 11.762 -0.348 -11.178 1.00 96.19 84 TYR A O 1
ATOM 691 N N . LEU A 1 85 ? 11.626 -1.597 -13.038 1.00 95.44 85 LEU A N 1
ATOM 692 C CA . LEU A 1 85 ? 10.241 -2.014 -12.827 1.00 95.44 85 LEU A CA 1
ATOM 693 C C . LEU A 1 85 ? 10.083 -2.819 -11.537 1.00 95.44 85 LEU A C 1
ATOM 695 O O . LEU A 1 85 ? 9.129 -2.584 -10.799 1.00 95.44 85 LEU A O 1
ATOM 699 N N . ALA A 1 86 ? 11.024 -3.709 -11.217 1.00 94.94 86 ALA A N 1
ATOM 700 C CA . ALA A 1 86 ? 11.014 -4.429 -9.950 1.00 94.94 86 ALA A CA 1
ATOM 701 C C . ALA A 1 86 ? 11.067 -3.452 -8.764 1.00 94.94 86 ALA A C 1
ATOM 703 O O . ALA A 1 86 ? 10.195 -3.496 -7.895 1.00 94.94 86 ALA A O 1
ATOM 704 N N . PHE A 1 87 ? 12.009 -2.501 -8.755 1.00 96.25 87 PHE A N 1
ATOM 705 C CA . PHE A 1 87 ? 12.074 -1.473 -7.708 1.00 96.25 87 PHE A CA 1
ATOM 706 C C . PHE A 1 87 ? 10.811 -0.613 -7.639 1.00 96.25 87 PHE A C 1
ATOM 708 O O . PHE A 1 87 ? 10.335 -0.301 -6.545 1.00 96.25 87 PHE A O 1
ATOM 715 N N . GLN A 1 88 ? 10.236 -0.269 -8.788 1.00 96.00 88 GLN A N 1
ATOM 716 C CA . GLN A 1 88 ? 8.994 0.486 -8.866 1.00 96.00 88 GLN A CA 1
ATOM 717 C C . GLN A 1 88 ? 7.829 -0.290 -8.244 1.00 96.00 88 GLN A C 1
ATOM 719 O O . GLN A 1 88 ? 7.064 0.283 -7.469 1.00 96.00 88 GLN A O 1
ATOM 724 N N . VAL A 1 89 ? 7.715 -1.592 -8.523 1.00 94.88 89 VAL A N 1
ATOM 725 C CA . VAL A 1 89 ? 6.706 -2.473 -7.918 1.00 94.88 89 VAL A CA 1
ATOM 726 C C . VAL A 1 89 ? 6.922 -2.590 -6.411 1.00 94.88 89 VAL A C 1
ATOM 728 O O . VAL A 1 89 ? 5.963 -2.431 -5.657 1.00 94.88 89 VAL A O 1
ATOM 731 N N . LEU A 1 90 ? 8.160 -2.785 -5.944 1.00 92.69 90 LEU A N 1
ATOM 732 C CA . LEU A 1 90 ? 8.471 -2.817 -4.509 1.00 92.69 90 LEU A CA 1
ATOM 733 C C . LEU A 1 90 ? 8.077 -1.505 -3.816 1.00 92.69 90 LEU A C 1
ATOM 735 O O . LEU A 1 90 ? 7.486 -1.515 -2.732 1.00 92.69 90 LEU A O 1
ATOM 739 N N . ASN A 1 91 ? 8.372 -0.365 -4.438 1.00 93.44 91 ASN A N 1
ATOM 740 C CA . ASN A 1 91 ? 8.015 0.943 -3.901 1.00 93.44 91 ASN A CA 1
ATOM 741 C C . ASN A 1 91 ? 6.496 1.169 -3.907 1.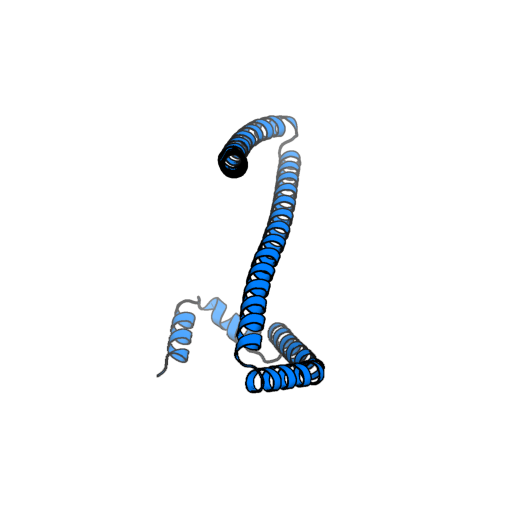00 93.44 91 ASN A C 1
ATOM 743 O O . ASN A 1 91 ? 5.925 1.690 -2.946 1.00 93.44 91 ASN A O 1
ATOM 747 N N . TRP A 1 92 ? 5.816 0.732 -4.967 1.00 95.44 92 TRP A N 1
ATOM 748 C CA . TRP A 1 92 ? 4.364 0.795 -5.053 1.00 95.44 92 TRP A CA 1
ATOM 749 C C . TRP A 1 92 ? 3.708 -0.069 -3.976 1.00 95.44 92 TRP A C 1
ATOM 751 O O . TRP A 1 92 ? 2.835 0.414 -3.258 1.00 95.44 92 TRP A O 1
ATOM 761 N N . MET A 1 93 ? 4.202 -1.292 -3.770 1.00 92.94 93 MET A N 1
ATOM 762 C CA . MET A 1 93 ? 3.755 -2.178 -2.698 1.00 92.94 93 MET A CA 1
ATOM 763 C C . MET A 1 93 ? 3.949 -1.531 -1.326 1.00 92.94 93 MET A C 1
ATOM 765 O O . MET A 1 93 ? 3.015 -1.495 -0.529 1.00 92.94 93 MET A O 1
ATOM 769 N N . ARG A 1 94 ? 5.113 -0.921 -1.070 1.00 91.50 94 ARG A N 1
ATOM 770 C CA . ARG A 1 94 ? 5.364 -0.152 0.159 1.00 91.50 94 ARG A CA 1
ATOM 771 C C . ARG A 1 94 ? 4.321 0.955 0.362 1.00 91.50 94 ARG A C 1
ATOM 773 O O . ARG A 1 94 ? 3.810 1.123 1.470 1.00 91.50 94 ARG A O 1
ATOM 780 N N . ARG A 1 95 ? 3.983 1.706 -0.690 1.00 92.50 95 ARG A N 1
ATOM 781 C CA . ARG A 1 95 ? 2.979 2.782 -0.631 1.00 92.50 95 ARG A CA 1
ATOM 782 C C . ARG A 1 95 ? 1.575 2.244 -0.362 1.00 92.50 95 ARG A C 1
ATOM 784 O O . ARG A 1 95 ? 0.857 2.822 0.452 1.00 92.50 95 ARG A O 1
ATOM 791 N N . VAL A 1 96 ? 1.205 1.144 -1.015 1.00 93.44 96 VAL A N 1
ATOM 792 C CA . VAL A 1 96 ? -0.077 0.457 -0.818 1.00 93.44 96 VAL A CA 1
ATOM 793 C C . VAL A 1 96 ? -0.186 -0.045 0.618 1.00 93.44 96 VAL A C 1
ATOM 795 O O . VAL A 1 96 ? -1.162 0.278 1.288 1.00 93.44 96 VAL A O 1
ATOM 798 N N . VAL A 1 97 ? 0.836 -0.731 1.137 1.00 92.81 97 VAL A N 1
ATOM 799 C CA . VAL A 1 97 ? 0.864 -1.200 2.531 1.00 92.81 97 VAL A CA 1
ATOM 800 C C . VAL A 1 97 ? 0.712 -0.029 3.499 1.00 92.81 97 VAL A C 1
ATOM 802 O O . VAL A 1 97 ? -0.175 -0.063 4.341 1.00 92.81 97 VAL A O 1
ATOM 805 N N . MET A 1 98 ? 1.488 1.051 3.353 1.00 92.12 98 MET A N 1
ATOM 806 C CA . MET A 1 98 ? 1.351 2.221 4.233 1.00 92.12 98 MET A CA 1
ATOM 807 C C . MET A 1 98 ? -0.043 2.854 4.180 1.00 92.12 98 MET A C 1
ATOM 809 O O . MET A 1 98 ? -0.561 3.293 5.209 1.00 92.12 98 MET A O 1
ATOM 813 N N . PHE A 1 99 ? -0.648 2.920 2.995 1.00 91.38 99 PHE A N 1
ATOM 814 C CA . PHE A 1 99 ? -2.000 3.439 2.826 1.00 91.38 99 PHE A CA 1
ATOM 815 C C . PHE A 1 99 ? -3.029 2.567 3.555 1.00 91.38 99 PHE A C 1
ATOM 817 O O . PHE A 1 99 ? -3.809 3.088 4.355 1.00 91.38 99 PHE A O 1
ATOM 824 N N . TRP A 1 100 ? -2.991 1.252 3.329 1.00 89.94 100 TRP A N 1
ATOM 825 C CA . TRP A 1 100 ? -3.892 0.301 3.977 1.00 89.94 100 TRP A CA 1
ATOM 826 C C . TRP A 1 100 ? -3.694 0.275 5.489 1.00 89.94 100 TRP A C 1
ATOM 828 O O . TRP A 1 100 ? -4.671 0.399 6.219 1.00 89.94 100 TRP A O 1
ATOM 838 N N . THR A 1 101 ? -2.453 0.226 5.975 1.00 90.88 101 THR A N 1
ATOM 839 C CA . THR A 1 101 ? -2.151 0.291 7.411 1.00 90.88 101 THR A CA 1
ATOM 840 C C . THR A 1 101 ? -2.712 1.566 8.035 1.00 90.88 101 THR A C 1
ATOM 842 O O . THR A 1 101 ? -3.366 1.502 9.073 1.00 90.88 101 THR A O 1
ATOM 845 N N . ARG A 1 102 ? -2.536 2.731 7.395 1.00 90.94 102 ARG A N 1
ATOM 846 C CA . ARG A 1 102 ? -3.090 4.000 7.895 1.00 90.94 102 ARG A CA 1
ATOM 847 C C . ARG A 1 102 ? -4.619 3.982 7.938 1.00 90.94 102 ARG A C 1
ATOM 849 O O . ARG A 1 102 ? -5.202 4.493 8.893 1.00 90.94 102 ARG A O 1
ATOM 856 N N . MET A 1 103 ? -5.258 3.401 6.924 1.00 89.25 103 MET A N 1
ATOM 857 C CA . MET A 1 103 ? -6.712 3.239 6.884 1.00 89.25 103 MET A CA 1
ATOM 858 C C . MET A 1 103 ? -7.220 2.311 7.986 1.00 89.25 103 MET A C 1
ATOM 860 O O . MET A 1 103 ? -8.131 2.691 8.717 1.00 89.25 103 MET A O 1
ATOM 864 N N . VAL A 1 104 ? -6.597 1.143 8.158 1.00 92.44 104 VAL A N 1
ATOM 865 C CA . VAL A 1 104 ? -6.964 0.168 9.192 1.00 92.44 104 VAL A CA 1
ATOM 866 C C . VAL A 1 104 ? -6.800 0.770 10.580 1.00 92.44 104 VAL A C 1
ATOM 868 O O . VAL A 1 104 ? -7.737 0.725 11.365 1.00 92.44 104 VAL A O 1
ATOM 871 N N . VAL A 1 105 ? -5.667 1.415 10.872 1.00 90.56 105 VAL A N 1
ATOM 872 C CA . VAL A 1 105 ? -5.446 2.077 12.168 1.00 90.56 105 VAL A CA 1
ATOM 873 C C . VAL A 1 105 ? -6.538 3.107 12.450 1.00 90.56 105 VAL A C 1
ATOM 875 O O . VAL A 1 105 ? -7.110 3.117 13.538 1.00 90.56 105 VAL A O 1
ATOM 878 N N . ARG A 1 106 ? -6.877 3.950 11.468 1.00 92.12 106 ARG A N 1
ATOM 879 C CA . ARG A 1 106 ? -7.938 4.951 11.628 1.00 92.12 106 ARG A CA 1
ATOM 880 C C . ARG A 1 106 ? -9.304 4.304 11.868 1.00 92.12 106 ARG A C 1
ATOM 882 O O . ARG A 1 106 ? -10.040 4.771 12.733 1.00 92.12 106 ARG A O 1
ATOM 889 N N . ALA A 1 107 ? -9.632 3.242 11.137 1.00 90.75 107 ALA A N 1
ATOM 890 C CA . ALA A 1 107 ? -10.877 2.500 11.312 1.00 90.75 107 ALA A CA 1
ATOM 891 C C . ALA A 1 107 ? -10.954 1.839 12.696 1.00 90.75 107 ALA A C 1
ATOM 893 O O . ALA A 1 107 ? -11.970 1.969 13.372 1.00 90.75 107 ALA A O 1
ATOM 894 N N . THR A 1 108 ? -9.869 1.212 13.156 1.00 91.25 108 THR A N 1
ATOM 895 C CA . THR A 1 108 ? -9.781 0.602 14.487 1.00 91.25 108 THR A CA 1
ATOM 896 C C . THR A 1 108 ? -9.941 1.642 15.592 1.00 91.25 108 THR A C 1
ATOM 898 O O . THR A 1 108 ? -10.686 1.404 16.537 1.00 91.25 108 THR A O 1
ATOM 901 N N . ILE A 1 109 ? -9.308 2.815 15.467 1.00 85.56 109 ILE A N 1
ATOM 902 C CA . ILE A 1 109 ? -9.479 3.912 16.434 1.00 85.56 109 ILE A CA 1
ATOM 903 C C . ILE A 1 109 ? -10.940 4.369 16.475 1.00 85.56 109 ILE A C 1
ATOM 905 O O . ILE A 1 109 ? -11.502 4.513 17.557 1.00 85.56 109 ILE A O 1
ATOM 909 N N . LEU A 1 110 ? -11.574 4.568 15.317 1.00 87.31 110 LEU A N 1
ATOM 910 C CA . LEU A 1 110 ? -12.984 4.960 15.268 1.00 87.31 110 LEU A CA 1
ATOM 911 C C . LEU A 1 110 ? -13.893 3.887 15.876 1.00 87.31 110 LEU A C 1
ATOM 913 O O . LEU A 1 110 ? -14.764 4.220 16.674 1.00 87.31 110 LEU A O 1
ATOM 917 N N . ALA A 1 111 ? -13.663 2.611 15.561 1.00 87.81 111 ALA A N 1
ATOM 918 C CA . ALA A 1 111 ? -14.408 1.497 16.140 1.00 87.81 111 ALA A CA 1
ATOM 919 C C . ALA A 1 111 ? -14.244 1.435 17.665 1.00 87.81 111 ALA A C 1
ATOM 921 O O . ALA A 1 111 ? -15.223 1.251 18.386 1.00 87.81 111 ALA A O 1
ATOM 922 N N . PHE A 1 112 ? -13.026 1.656 18.164 1.00 85.88 112 PHE A N 1
ATOM 923 C CA . PHE A 1 112 ? -12.746 1.709 19.593 1.00 85.88 112 PHE A CA 1
ATOM 924 C C . PHE A 1 112 ? -13.484 2.869 20.273 1.00 85.88 112 PHE A C 1
ATOM 926 O O . PHE A 1 112 ? -14.170 2.651 21.266 1.00 85.88 112 PHE A O 1
ATOM 933 N N . ILE A 1 113 ? -13.428 4.081 19.709 1.00 85.44 113 ILE A N 1
ATOM 934 C CA . ILE A 1 113 ? -14.153 5.250 20.235 1.00 85.44 113 ILE A CA 1
ATOM 935 C C . ILE A 1 113 ? -15.662 4.988 20.268 1.00 85.44 113 ILE A C 1
ATOM 937 O O . ILE A 1 113 ? -16.300 5.251 21.283 1.00 85.44 113 ILE A O 1
ATOM 941 N N . VAL A 1 114 ? -16.234 4.444 19.191 1.00 84.19 114 VAL A N 1
ATOM 942 C CA . VAL A 1 114 ? -17.665 4.105 19.128 1.00 84.19 114 VAL A CA 1
ATOM 943 C C . VAL A 1 114 ? -18.023 3.051 20.174 1.00 84.19 114 VAL A C 1
ATOM 945 O O . VAL A 1 114 ? -19.037 3.191 20.854 1.00 84.19 114 VAL A O 1
ATOM 948 N N . SER A 1 115 ? -17.179 2.034 20.357 1.00 83.38 115 SER A N 1
ATOM 949 C CA . SER A 1 115 ? -17.369 1.022 21.398 1.00 83.38 115 SER A CA 1
ATOM 950 C C . SER A 1 115 ? -17.369 1.642 22.797 1.00 83.38 115 SER A C 1
ATOM 952 O O . SER A 1 115 ? -18.235 1.314 23.606 1.00 83.38 115 SER A O 1
ATOM 954 N N . LEU A 1 116 ? -16.441 2.563 23.080 1.00 79.62 116 LEU A N 1
ATOM 955 C CA . LEU A 1 116 ? -16.392 3.280 24.356 1.00 79.62 116 LEU A CA 1
ATOM 956 C C . LEU A 1 116 ? -17.619 4.164 24.566 1.00 79.62 116 LEU A C 1
ATOM 958 O O . LEU A 1 116 ? -18.199 4.164 25.650 1.00 79.62 116 LEU A O 1
ATOM 962 N N . LEU A 1 117 ? -18.039 4.884 23.526 1.00 80.94 117 LEU A N 1
ATOM 963 C CA . LEU A 1 117 ? -19.213 5.748 23.575 1.00 80.94 117 LEU A CA 1
ATOM 964 C C . LEU A 1 117 ? -20.489 4.929 23.818 1.00 80.94 117 LEU A C 1
ATOM 966 O O . LEU A 1 117 ? -21.319 5.311 24.639 1.00 80.94 117 LEU A O 1
ATOM 970 N N . SER A 1 118 ? -20.605 3.763 23.175 1.00 78.25 118 SER A N 1
ATOM 971 C CA . SER A 1 118 ? -21.703 2.818 23.396 1.00 78.25 118 SER A CA 1
ATOM 972 C C . SER A 1 118 ? -21.704 2.256 24.821 1.00 78.25 118 SER A C 1
ATOM 974 O O . SER A 1 118 ? -22.768 2.131 25.423 1.00 78.25 118 SER A O 1
ATOM 976 N N . MET A 1 119 ? -20.534 1.930 25.381 1.00 72.19 119 MET A N 1
ATOM 977 C CA . MET A 1 119 ? -20.409 1.474 26.772 1.00 72.19 119 MET A CA 1
ATOM 978 C C . MET A 1 119 ? -20.827 2.562 27.765 1.00 72.19 119 MET A C 1
ATOM 980 O O . MET A 1 119 ? -21.616 2.296 28.673 1.00 72.19 119 MET A O 1
ATOM 984 N N . ALA A 1 120 ? -20.347 3.790 27.558 1.00 72.06 120 ALA A N 1
ATOM 985 C CA . ALA A 1 120 ? -20.682 4.934 28.398 1.00 72.06 120 ALA A CA 1
ATOM 986 C C . ALA A 1 120 ? -22.189 5.230 28.379 1.00 72.06 120 ALA A C 1
ATOM 988 O O . ALA A 1 120 ? -22.766 5.518 29.428 1.00 72.06 120 ALA A O 1
ATOM 989 N N . TYR A 1 121 ? -22.833 5.095 27.213 1.00 72.69 121 TYR A N 1
ATOM 990 C CA . TYR A 1 121 ? -24.275 5.294 27.061 1.00 72.69 121 TYR A CA 1
ATOM 991 C C . TYR A 1 121 ? -25.111 4.214 27.772 1.00 72.69 121 TYR A C 1
ATOM 993 O O . TYR A 1 121 ? -26.186 4.515 28.278 1.00 72.69 121 TYR A O 1
ATOM 1001 N N . GLN A 1 122 ? -24.626 2.968 27.854 1.00 69.25 122 GLN A N 1
ATOM 1002 C CA . GLN A 1 122 ? -25.359 1.862 28.490 1.00 69.25 122 GLN A CA 1
ATOM 1003 C C . GLN A 1 122 ? -25.151 1.749 30.009 1.00 69.25 122 GL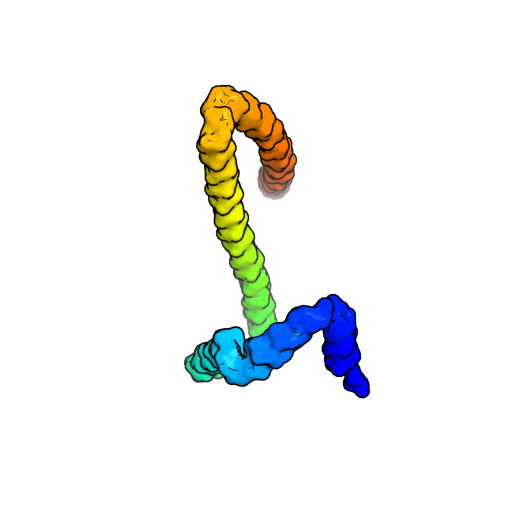N A C 1
ATOM 1005 O O . GLN A 1 122 ? -26.037 1.240 30.691 1.00 69.25 122 GLN A O 1
ATOM 1010 N N . ARG A 1 123 ? -23.986 2.147 30.547 1.00 63.38 123 ARG A N 1
ATOM 1011 C CA . ARG A 1 123 ? -23.585 1.824 31.938 1.00 63.38 123 ARG A CA 1
ATOM 1012 C C . ARG A 1 123 ? -23.246 3.022 32.831 1.00 63.38 123 ARG A C 1
ATOM 1014 O O . ARG A 1 123 ? -23.016 2.828 34.020 1.00 63.38 123 ARG A O 1
ATOM 1021 N N . GLY A 1 124 ? -23.224 4.244 32.298 1.00 59.47 124 GLY A N 1
ATOM 1022 C CA . GLY A 1 124 ? -22.787 5.425 33.045 1.00 59.47 124 GLY A CA 1
ATOM 1023 C C . GLY A 1 124 ? -21.257 5.561 33.121 1.00 59.47 124 GLY A C 1
ATOM 1024 O O . GLY A 1 124 ? -20.497 4.590 33.054 1.00 59.47 124 GLY A O 1
ATOM 1025 N N . LEU A 1 125 ? -20.796 6.813 33.210 1.00 56.50 125 LEU A N 1
ATOM 1026 C CA . LEU A 1 125 ? -19.389 7.220 33.057 1.00 56.50 125 LEU A CA 1
ATOM 1027 C C . LEU A 1 125 ? -18.441 6.649 34.128 1.00 56.50 125 LEU A C 1
ATOM 1029 O O . LEU A 1 125 ? -17.279 6.373 33.832 1.00 56.50 125 LEU A O 1
ATOM 1033 N N . GLU A 1 126 ? -18.923 6.446 35.353 1.00 57.59 126 GLU A N 1
ATOM 1034 C CA . GLU A 1 126 ? -18.067 6.242 36.530 1.00 57.59 126 GLU A CA 1
ATOM 1035 C C . GLU A 1 126 ? -17.393 4.858 36.565 1.00 57.59 126 GLU A C 1
ATOM 1037 O O . GLU A 1 126 ? -16.200 4.741 36.848 1.00 57.59 126 GLU A O 1
ATOM 1042 N N . GLN A 1 127 ? -18.122 3.804 36.186 1.00 57.12 127 GLN A N 1
ATOM 1043 C CA . GLN A 1 127 ? -17.582 2.438 36.139 1.00 57.12 127 GLN A CA 1
ATOM 1044 C C . GLN A 1 127 ? -16.811 2.159 34.837 1.00 57.12 127 GLN A C 1
ATOM 1046 O O . GLN A 1 127 ? -15.898 1.335 34.813 1.00 57.12 127 GLN A O 1
ATOM 1051 N N . SER A 1 128 ? -17.125 2.901 33.771 1.00 55.47 128 SER A N 1
ATOM 1052 C CA . SER A 1 128 ? -16.527 2.736 32.442 1.00 55.47 128 SER A CA 1
ATOM 1053 C C . SER A 1 128 ? -15.086 3.257 32.374 1.00 55.47 128 SER A C 1
ATOM 1055 O O . SER A 1 128 ? -14.243 2.646 31.725 1.00 55.47 128 SER A O 1
ATOM 1057 N N . MET A 1 129 ? -14.749 4.345 33.077 1.00 57.31 129 MET A N 1
ATOM 1058 C CA . MET A 1 129 ? -13.393 4.912 33.016 1.00 57.31 129 MET A CA 1
ATOM 1059 C C . MET A 1 129 ? -12.322 3.984 33.600 1.00 57.31 129 MET A C 1
ATOM 1061 O O . MET A 1 129 ? -11.242 3.858 33.023 1.00 57.31 129 MET A O 1
ATOM 1065 N N . ARG A 1 130 ? -12.611 3.293 34.710 1.00 64.56 130 ARG A N 1
ATOM 1066 C CA . ARG A 1 130 ? -11.636 2.394 35.351 1.00 64.56 130 ARG A CA 1
ATOM 1067 C C . ARG A 1 130 ? -11.261 1.218 34.444 1.00 64.56 130 ARG A C 1
ATOM 1069 O O . ARG A 1 130 ? -10.088 0.858 34.383 1.00 64.56 130 ARG A O 1
ATOM 1076 N N . ASP A 1 131 ? -12.221 0.677 33.701 1.00 62.03 131 ASP A N 1
ATOM 1077 C CA . ASP A 1 131 ? -11.986 -0.445 32.787 1.00 62.03 131 ASP A CA 1
ATOM 1078 C C . ASP A 1 131 ? -11.176 -0.011 31.552 1.00 62.03 131 ASP A C 1
ATOM 1080 O O . ASP A 1 131 ? -10.247 -0.698 31.122 1.00 62.03 131 ASP A O 1
ATOM 1084 N N . VAL A 1 132 ? -11.430 1.201 31.048 1.00 63.38 132 VAL A N 1
ATOM 1085 C CA . VAL A 1 132 ? -10.665 1.791 29.938 1.00 63.38 132 VAL A CA 1
ATOM 1086 C C . VAL A 1 132 ? -9.201 2.013 30.304 1.00 63.38 132 VAL A C 1
ATOM 1088 O O . VAL A 1 132 ? -8.328 1.714 29.492 1.00 63.38 132 VAL A O 1
ATOM 1091 N N . PHE A 1 133 ? -8.899 2.488 31.515 1.00 67.38 133 PHE A N 1
ATOM 1092 C CA . PHE A 1 133 ? -7.508 2.675 31.944 1.00 67.38 133 PHE A CA 1
ATOM 1093 C C . PHE A 1 133 ? -6.768 1.348 32.138 1.00 67.38 133 PHE A C 1
ATOM 1095 O O . PHE A 1 133 ? -5.599 1.244 31.768 1.00 67.38 133 PHE A O 1
ATOM 1102 N N . VAL A 1 134 ? -7.437 0.314 32.658 1.00 67.31 134 VAL A N 1
ATOM 1103 C CA . VAL A 1 134 ? -6.827 -1.014 32.838 1.00 67.31 134 VAL A CA 1
ATOM 1104 C C . VAL A 1 134 ? -6.552 -1.682 31.488 1.00 67.31 134 VAL A C 1
ATOM 1106 O O . VAL A 1 134 ? -5.462 -2.218 31.273 1.00 67.31 134 VAL A O 1
ATOM 1109 N N . VAL A 1 135 ? -7.501 -1.627 30.552 1.00 67.69 135 VAL A N 1
ATOM 1110 C CA . VAL A 1 135 ? -7.322 -2.178 29.199 1.00 67.69 135 VAL A CA 1
ATOM 1111 C C . VAL A 1 135 ? -6.320 -1.344 28.395 1.00 67.69 135 VAL A C 1
ATOM 1113 O O . VAL A 1 135 ? -5.441 -1.906 27.741 1.00 67.69 135 VAL A O 1
ATOM 1116 N N . GLY A 1 136 ? -6.391 -0.015 28.494 1.00 67.50 136 GLY A N 1
ATOM 1117 C CA . GLY A 1 136 ? -5.472 0.917 27.842 1.00 67.50 136 GLY A CA 1
ATOM 1118 C C . GLY A 1 136 ? -4.028 0.745 28.309 1.00 67.50 136 GLY A C 1
ATOM 1119 O O . GLY A 1 136 ? -3.128 0.691 27.474 1.00 67.50 136 GLY A O 1
ATOM 1120 N N . GLY A 1 137 ? -3.808 0.559 29.615 1.00 72.88 137 GLY A N 1
ATOM 1121 C CA . GLY A 1 137 ? -2.486 0.283 30.185 1.00 72.88 137 GLY A CA 1
ATOM 1122 C C . GLY A 1 137 ? -1.895 -1.050 29.712 1.00 72.88 137 GLY A C 1
ATOM 1123 O O . GLY A 1 137 ? -0.706 -1.133 29.394 1.00 72.88 137 GLY A O 1
ATOM 1124 N N . LYS A 1 138 ? -2.730 -2.091 29.577 1.00 72.62 138 LYS A N 1
ATOM 1125 C CA . LYS A 1 138 ? -2.301 -3.372 28.992 1.00 72.62 138 LYS A CA 1
ATOM 1126 C C . LYS A 1 138 ? -1.922 -3.206 27.522 1.00 72.62 138 LYS A C 1
ATOM 1128 O O . LYS A 1 138 ? -0.851 -3.650 27.118 1.00 72.62 138 LYS A O 1
ATOM 1133 N N . LEU A 1 139 ? -2.752 -2.519 26.735 1.00 76.12 139 LEU A N 1
ATOM 1134 C CA . LEU A 1 139 ? -2.470 -2.260 25.321 1.00 76.12 139 LEU A CA 1
ATOM 1135 C C . LEU A 1 139 ? -1.195 -1.433 25.117 1.00 76.12 139 LEU A C 1
ATOM 1137 O O . LEU A 1 139 ? -0.399 -1.763 24.239 1.00 76.12 139 LEU A O 1
ATOM 1141 N N . SER A 1 140 ? -0.960 -0.398 25.931 1.00 71.75 140 SER A N 1
ATOM 1142 C CA . SER A 1 140 ? 0.251 0.421 25.818 1.00 71.75 140 SER A CA 1
ATOM 1143 C C . SER A 1 140 ? 1.523 -0.381 26.085 1.00 71.75 140 SER A C 1
ATOM 1145 O O . SER A 1 140 ? 2.527 -0.148 25.418 1.00 71.75 140 SER A O 1
ATOM 1147 N N . GLY A 1 141 ? 1.471 -1.361 26.996 1.00 74.94 141 GLY A N 1
ATOM 1148 C CA . GLY A 1 141 ? 2.592 -2.267 27.259 1.00 74.94 141 GLY A CA 1
ATOM 1149 C C . GLY A 1 141 ? 2.960 -3.122 26.043 1.00 74.94 141 GLY A C 1
ATOM 1150 O O . GLY A 1 141 ? 4.132 -3.201 25.678 1.00 74.94 141 GLY A O 1
ATOM 1151 N N . TYR A 1 142 ? 1.967 -3.695 25.354 1.00 76.06 142 TYR A N 1
ATOM 1152 C CA . TYR A 1 142 ? 2.206 -4.488 24.140 1.00 76.06 142 TYR A CA 1
ATOM 1153 C C . TYR A 1 142 ? 2.725 -3.643 22.972 1.00 76.06 142 TYR A C 1
ATOM 1155 O O . TYR A 1 142 ? 3.634 -4.068 22.259 1.00 76.06 142 TYR A O 1
ATOM 1163 N N . VAL A 1 143 ? 2.179 -2.438 22.782 1.00 79.44 143 VAL A N 1
ATOM 1164 C CA . VAL A 1 143 ? 2.635 -1.517 21.729 1.00 79.44 143 VAL A CA 1
ATOM 1165 C C . VAL A 1 143 ? 4.063 -1.039 21.997 1.00 79.44 143 VAL A C 1
ATOM 1167 O O . VAL A 1 143 ? 4.858 -0.969 21.061 1.00 79.44 143 VAL A O 1
ATOM 1170 N N . ALA A 1 144 ? 4.409 -0.748 23.255 1.00 77.75 144 ALA A N 1
ATOM 1171 C CA . ALA A 1 144 ? 5.766 -0.369 23.641 1.00 77.75 144 ALA A CA 1
ATOM 1172 C C . ALA A 1 144 ? 6.759 -1.507 23.369 1.00 77.75 144 ALA A C 1
ATOM 1174 O O . ALA A 1 144 ? 7.743 -1.295 22.668 1.00 77.75 144 ALA A O 1
ATOM 1175 N N . TRP A 1 145 ? 6.442 -2.731 23.800 1.00 86.00 145 TRP A N 1
ATOM 1176 C CA . TRP A 1 145 ? 7.274 -3.908 23.539 1.00 86.00 145 TRP A CA 1
ATOM 1177 C C . TRP A 1 145 ? 7.497 -4.158 22.037 1.00 86.00 145 TRP A C 1
ATOM 1179 O O . TRP A 1 145 ? 8.627 -4.370 21.598 1.00 86.00 145 TRP A O 1
ATOM 1189 N N . ALA A 1 146 ? 6.438 -4.069 21.225 1.00 79.44 146 ALA A N 1
ATOM 1190 C CA . ALA A 1 146 ? 6.541 -4.241 19.777 1.00 79.44 146 ALA A CA 1
ATOM 1191 C C . ALA A 1 146 ? 7.382 -3.134 19.112 1.00 79.44 146 ALA A C 1
ATOM 1193 O O . ALA A 1 146 ? 8.180 -3.407 18.212 1.00 79.44 146 ALA A O 1
ATOM 1194 N N . LYS A 1 147 ? 7.233 -1.884 19.569 1.00 81.25 147 LYS A N 1
ATOM 1195 C CA . LYS A 1 147 ? 8.029 -0.744 19.100 1.00 81.25 147 LYS A CA 1
ATOM 1196 C C . LYS A 1 147 ? 9.506 -0.906 19.464 1.00 81.25 147 LYS A C 1
ATOM 1198 O O . LYS A 1 147 ? 10.357 -0.629 18.622 1.00 81.25 147 LYS A O 1
ATOM 1203 N N . ASP A 1 148 ? 9.805 -1.375 20.670 1.00 84.81 148 ASP A N 1
ATOM 1204 C CA . ASP A 1 148 ? 11.175 -1.559 21.152 1.00 84.81 148 ASP A CA 1
ATOM 1205 C C . ASP A 1 148 ? 11.922 -2.637 20.360 1.00 84.81 148 ASP A C 1
ATOM 1207 O O . ASP A 1 148 ? 13.086 -2.443 20.007 1.00 84.81 148 ASP A O 1
ATOM 1211 N N . ILE A 1 149 ? 11.247 -3.735 19.998 1.00 83.69 149 ILE A N 1
ATOM 1212 C CA . ILE A 1 149 ? 11.810 -4.763 19.106 1.00 83.69 149 ILE A CA 1
ATOM 1213 C C . ILE A 1 149 ? 12.160 -4.162 17.746 1.00 83.69 149 ILE A C 1
ATOM 1215 O O . ILE A 1 149 ? 13.262 -4.361 17.237 1.00 83.69 149 ILE A O 1
ATOM 1219 N N . TRP A 1 150 ? 11.236 -3.398 17.166 1.00 78.81 150 TRP A N 1
ATOM 1220 C CA . TRP A 1 150 ? 11.433 -2.817 15.843 1.00 78.81 150 TRP A CA 1
ATOM 1221 C C . TRP A 1 150 ? 12.544 -1.760 15.831 1.00 78.81 150 TRP A C 1
ATOM 1223 O O . TRP A 1 150 ? 13.369 -1.734 14.920 1.00 78.81 150 TRP A O 1
ATOM 1233 N N . LEU A 1 151 ? 12.610 -0.918 16.867 1.00 80.12 151 LEU A N 1
ATOM 1234 C CA . LEU A 1 151 ? 13.668 0.079 17.033 1.00 80.12 151 LEU A CA 1
ATOM 1235 C C . LEU A 1 151 ? 15.039 -0.557 17.258 1.00 80.12 151 LEU A C 1
ATOM 1237 O O . LEU A 1 151 ? 16.027 -0.048 16.732 1.00 80.12 151 LEU A O 1
ATOM 1241 N N . ARG A 1 152 ? 15.108 -1.670 17.997 1.00 83.06 152 ARG A N 1
ATOM 1242 C CA . ARG A 1 152 ? 16.353 -2.420 18.190 1.00 83.06 152 ARG A CA 1
ATOM 1243 C C . ARG A 1 152 ? 16.892 -2.939 16.856 1.00 83.06 152 ARG A C 1
ATOM 1245 O O . ARG A 1 152 ? 18.080 -2.789 16.586 1.00 83.06 152 ARG A O 1
ATOM 1252 N N . GLU A 1 153 ? 16.019 -3.450 15.993 1.00 77.50 153 GLU A N 1
ATOM 1253 C CA . GLU A 1 153 ? 16.420 -3.937 14.671 1.00 77.50 153 GLU A CA 1
ATOM 1254 C C . GLU A 1 153 ? 16.816 -2.793 13.721 1.00 77.50 153 GLU A C 1
ATOM 1256 O O . GLU A 1 153 ? 17.839 -2.860 13.041 1.00 77.50 153 GLU A O 1
ATOM 1261 N N . TYR A 1 154 ? 16.079 -1.679 13.735 1.00 74.25 154 TYR A N 1
ATOM 1262 C CA . TYR A 1 154 ? 16.447 -0.482 12.968 1.00 74.25 154 TYR A CA 1
ATOM 1263 C C . TYR A 1 154 ? 17.781 0.133 13.417 1.00 74.25 154 TYR A C 1
ATOM 1265 O O . TYR A 1 154 ? 18.540 0.651 12.592 1.00 74.25 154 TYR A O 1
ATOM 1273 N N . GLY A 1 155 ? 18.069 0.086 14.720 1.00 78.50 155 GLY A N 1
ATOM 1274 C CA . GLY A 1 155 ? 19.344 0.512 15.292 1.00 78.50 155 GLY A CA 1
ATOM 1275 C C . GLY A 1 155 ? 20.508 -0.358 14.820 1.00 78.50 155 GLY A C 1
ATOM 1276 O O . GLY A 1 155 ? 21.561 0.174 14.475 1.00 78.50 155 GLY A O 1
ATOM 1277 N N . ASN A 1 156 ? 20.299 -1.673 14.704 1.00 78.81 156 ASN A N 1
ATOM 1278 C CA . ASN A 1 156 ? 21.312 -2.605 14.205 1.00 78.81 156 ASN A CA 1
ATOM 1279 C C . ASN A 1 156 ? 21.714 -2.310 12.749 1.00 78.81 156 ASN A C 1
ATOM 1281 O O . ASN A 1 156 ? 22.901 -2.354 12.426 1.00 78.81 156 ASN A O 1
ATOM 1285 N N . TYR A 1 157 ? 20.769 -1.930 11.880 1.00 72.50 157 TYR A N 1
ATOM 1286 C CA . TYR A 1 157 ? 21.093 -1.525 10.505 1.00 72.50 157 TYR A CA 1
ATOM 1287 C C . TYR A 1 157 ? 21.877 -0.210 10.436 1.00 72.50 157 TYR A C 1
ATOM 1289 O O . TYR A 1 157 ? 22.802 -0.089 9.635 1.00 72.50 157 TYR A O 1
ATOM 1297 N N . GLN A 1 158 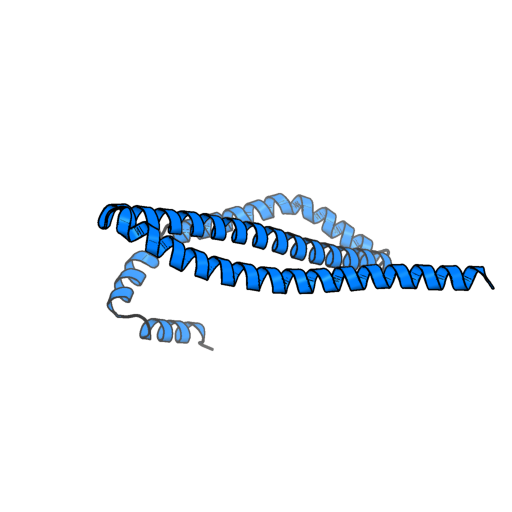? 21.537 0.770 11.279 1.00 71.44 158 GLN A N 1
ATOM 1298 C CA . GLN A 1 158 ? 22.268 2.040 11.342 1.00 71.44 158 GLN A CA 1
ATOM 1299 C C . GLN A 1 158 ? 23.677 1.856 11.906 1.00 71.44 158 GLN A C 1
ATOM 1301 O O . GLN A 1 158 ? 24.622 2.432 11.376 1.00 71.44 158 GLN A O 1
ATOM 1306 N N . ALA A 1 159 ? 23.837 1.004 12.921 1.00 75.44 159 ALA A N 1
ATOM 1307 C CA . ALA A 1 159 ? 25.145 0.641 13.451 1.00 75.44 159 ALA A CA 1
ATOM 1308 C C . ALA A 1 159 ? 25.992 -0.095 12.399 1.00 75.44 159 ALA A C 1
ATOM 1310 O O . ALA A 1 159 ? 27.170 0.210 12.240 1.00 75.44 159 ALA A O 1
ATOM 1311 N N . ALA A 1 160 ? 25.398 -1.007 11.621 1.00 73.88 160 ALA A N 1
ATOM 1312 C CA . ALA A 1 160 ? 26.085 -1.682 10.520 1.00 73.88 160 ALA A CA 1
ATOM 1313 C C . ALA A 1 160 ? 26.500 -0.712 9.396 1.00 73.88 160 ALA A C 1
ATOM 1315 O O . ALA A 1 160 ? 27.608 -0.820 8.870 1.00 73.88 160 ALA A O 1
ATOM 1316 N N . ALA A 1 161 ? 25.649 0.263 9.059 1.00 73.31 161 ALA A N 1
ATOM 1317 C CA . ALA A 1 161 ? 25.961 1.298 8.075 1.00 73.31 161 ALA A CA 1
ATOM 1318 C C . ALA A 1 161 ? 27.085 2.236 8.555 1.00 73.31 161 ALA A C 1
ATOM 1320 O O . ALA A 1 161 ? 28.054 2.448 7.826 1.00 73.31 161 ALA A O 1
ATOM 1321 N N . ALA A 1 162 ? 27.007 2.721 9.798 1.00 74.81 162 ALA A N 1
ATOM 1322 C CA . ALA A 1 162 ? 28.024 3.582 10.403 1.00 74.81 162 ALA A CA 1
ATOM 1323 C C . ALA A 1 162 ? 29.383 2.870 10.539 1.00 74.81 162 ALA A C 1
ATOM 1325 O O . ALA A 1 162 ? 30.429 3.446 10.235 1.00 74.81 162 ALA A O 1
ATOM 1326 N N . ASN A 1 163 ? 29.378 1.588 10.921 1.00 75.38 163 ASN A N 1
ATOM 1327 C CA . ASN A 1 163 ? 30.595 0.779 11.002 1.00 75.38 163 ASN A CA 1
ATOM 1328 C C . ASN A 1 163 ? 31.225 0.545 9.617 1.00 75.38 163 ASN A C 1
ATOM 1330 O O . ASN A 1 163 ? 32.450 0.571 9.489 1.00 75.38 163 ASN A O 1
ATOM 1334 N N . GLY A 1 164 ? 30.411 0.375 8.568 1.00 74.44 164 GLY A N 1
ATOM 1335 C CA . GLY A 1 164 ? 30.890 0.240 7.190 1.00 74.44 164 GLY A CA 1
ATOM 1336 C C . GLY A 1 164 ? 31.540 1.515 6.636 1.00 74.44 164 GLY A C 1
ATOM 1337 O O . GLY A 1 164 ? 32.530 1.437 5.905 1.00 74.44 164 GLY A O 1
ATOM 1338 N N . GLU A 1 165 ? 31.032 2.693 7.002 1.00 71.19 165 GLU A N 1
ATOM 1339 C CA . GLU A 1 165 ? 31.637 3.986 6.648 1.00 71.19 165 GLU A CA 1
ATOM 1340 C C . GLU A 1 165 ? 32.954 4.230 7.395 1.00 71.19 165 GLU A C 1
ATOM 1342 O O . GLU A 1 165 ? 33.948 4.620 6.774 1.00 71.19 165 GLU A O 1
ATOM 1347 N N . ALA A 1 166 ? 33.007 3.909 8.691 1.00 72.56 166 ALA A N 1
ATOM 1348 C CA . ALA A 1 166 ? 34.229 3.998 9.489 1.00 72.56 166 ALA A CA 1
ATOM 1349 C C . ALA A 1 166 ? 35.343 3.083 8.947 1.00 72.56 166 ALA A C 1
ATOM 1351 O O . ALA A 1 166 ? 36.494 3.505 8.816 1.00 72.56 166 ALA A O 1
ATOM 1352 N N . GLN A 1 167 ? 35.002 1.851 8.549 1.00 72.31 167 GLN A N 1
ATOM 1353 C CA . GLN A 1 167 ? 35.949 0.937 7.906 1.00 72.31 167 GLN A CA 1
ATOM 1354 C C . GLN A 1 167 ? 36.438 1.468 6.557 1.00 72.31 167 GLN A C 1
ATOM 1356 O O . GLN A 1 167 ? 37.641 1.451 6.301 1.00 72.31 167 GLN A O 1
ATOM 1361 N N . ARG A 1 168 ? 35.552 2.001 5.704 1.00 69.62 168 ARG A N 1
ATOM 1362 C CA . ARG A 1 168 ? 35.954 2.619 4.425 1.00 69.62 168 ARG A CA 1
ATOM 1363 C C . ARG A 1 168 ? 36.916 3.793 4.620 1.00 69.62 168 ARG A C 1
ATOM 1365 O O . ARG A 1 168 ? 37.887 3.891 3.872 1.00 69.62 168 ARG A O 1
ATOM 1372 N N . GLY A 1 169 ? 36.695 4.628 5.635 1.00 75.69 169 GLY A N 1
ATOM 1373 C CA . GLY A 1 169 ? 37.615 5.707 6.006 1.00 75.69 169 GLY A CA 1
ATOM 1374 C C . GLY A 1 169 ? 38.988 5.195 6.458 1.00 75.69 169 GLY A C 1
ATOM 1375 O O . GLY A 1 169 ? 40.014 5.720 6.028 1.00 75.69 169 GLY A O 1
ATOM 1376 N N . ALA A 1 170 ? 39.023 4.121 7.252 1.00 74.00 170 ALA A N 1
ATOM 1377 C CA . ALA A 1 170 ? 40.268 3.500 7.709 1.00 74.00 170 ALA A CA 1
ATOM 1378 C C . ALA A 1 170 ? 41.082 2.881 6.555 1.00 74.00 170 ALA A C 1
ATOM 1380 O O . ALA A 1 170 ? 42.295 3.077 6.482 1.00 74.00 170 ALA A O 1
ATOM 1381 N N . TYR A 1 171 ? 40.427 2.192 5.613 1.00 71.69 171 TYR A N 1
ATOM 1382 C CA . TYR A 1 171 ? 41.095 1.634 4.429 1.00 71.69 171 TYR A CA 1
ATOM 1383 C C . TYR A 1 171 ? 41.593 2.713 3.458 1.00 71.69 171 TYR A C 1
ATOM 1385 O O . TYR A 1 171 ? 42.637 2.533 2.831 1.00 71.69 171 TYR A O 1
ATOM 1393 N N . ALA A 1 172 ? 40.874 3.833 3.333 1.00 74.56 172 ALA A N 1
ATOM 1394 C CA . ALA A 1 172 ? 41.310 4.967 2.522 1.00 74.56 172 ALA A CA 1
ATOM 1395 C C . ALA A 1 172 ? 42.564 5.636 3.110 1.00 74.56 172 ALA A C 1
ATOM 1397 O O . ALA A 1 172 ? 43.514 5.903 2.377 1.00 74.56 172 ALA A O 1
ATOM 1398 N N . ASN A 1 173 ? 42.601 5.822 4.433 1.00 73.69 173 ASN A N 1
ATOM 1399 C CA . ASN A 1 173 ? 43.728 6.438 5.135 1.00 73.69 173 ASN A CA 1
ATOM 1400 C C . ASN A 1 173 ? 44.977 5.526 5.155 1.00 73.69 173 ASN A C 1
ATOM 1402 O O . ASN A 1 173 ? 46.100 5.969 4.937 1.00 73.69 173 ASN A O 1
ATOM 1406 N N . ALA A 1 174 ? 44.792 4.208 5.293 1.00 73.44 174 ALA A N 1
ATOM 1407 C CA . ALA A 1 174 ? 45.892 3.242 5.195 1.00 73.44 174 ALA A CA 1
ATOM 1408 C C . ALA A 1 174 ? 46.549 3.198 3.799 1.00 73.44 174 ALA A C 1
ATOM 1410 O O . ALA A 1 174 ? 47.714 2.823 3.677 1.00 73.44 174 ALA A O 1
ATOM 1411 N N . ARG A 1 175 ? 45.819 3.580 2.740 1.00 72.12 175 ARG A N 1
ATOM 1412 C CA . ARG A 1 175 ? 46.338 3.637 1.365 1.00 72.12 175 ARG A CA 1
ATOM 1413 C C . ARG A 1 175 ? 47.115 4.927 1.076 1.00 72.12 175 ARG A C 1
ATOM 1415 O O . ARG A 1 175 ? 47.997 4.889 0.233 1.00 72.12 175 ARG A O 1
ATOM 1422 N N . SER A 1 176 ? 46.823 6.036 1.759 1.00 69.94 176 SER A N 1
ATOM 1423 C CA . SER A 1 176 ? 47.533 7.315 1.570 1.00 69.94 176 SER A CA 1
ATOM 1424 C C . SER A 1 176 ? 48.882 7.406 2.290 1.00 69.94 176 SER A C 1
ATOM 1426 O O . SER A 1 176 ? 49.632 8.345 2.049 1.00 69.94 176 SER A O 1
ATOM 1428 N N . HIS A 1 177 ? 49.194 6.452 3.170 1.00 61.94 177 HIS A N 1
ATOM 1429 C CA . HIS A 1 177 ? 50.461 6.380 3.909 1.00 61.94 177 HIS A CA 1
ATOM 1430 C C . HIS A 1 177 ? 51.466 5.364 3.326 1.00 61.94 177 HIS A C 1
ATOM 1432 O O . HIS A 1 177 ? 52.441 5.016 3.992 1.00 61.94 177 HIS A O 1
ATOM 1438 N N . ARG A 1 178 ? 51.232 4.886 2.098 1.00 53.12 178 ARG A N 1
ATOM 1439 C CA . ARG A 1 178 ? 52.143 4.034 1.320 1.00 53.12 178 ARG A CA 1
ATOM 1440 C C . ARG A 1 178 ? 52.591 4.765 0.067 1.00 53.12 178 ARG A C 1
ATOM 1442 O O . ARG A 1 178 ? 53.761 4.556 -0.311 1.00 53.12 178 ARG A O 1
#

Radius of gyration: 30.23 Å; chains: 1; bounding box: 85×42×72 Å

InterPro domains:
  IPR024316 Nuclear pore assembly and biogenesis protein, APQ12 [PF12716] (70-123)